Protein AF-A0A7V8AXX8-F1 (afdb_monomer_lite)

Radius of gyration: 22.13 Å; chains: 1; bounding box: 43×26×57 Å

pLDDT: mean 90.14, std 9.74, range [43.66, 97.75]

Sequence (79 aa):
MNISLTPELESQIRLKVDSGLYPSASVLVAESLQLLLKRDAMRQQLIAEVTLGADQLARGKGIFVNTEDEFLKLARATP

Secondary structure (DSSP, 8-state):
------HHHHHHHHHHHHTTS-S-HHHHHHHHHHHHHHHHHHHHHHHHHHHHHHHHHHTT------SHHHHHHHHS---

Structure (mmCIF, N/CA/C/O backbone):
data_AF-A0A7V8AXX8-F1
#
_entry.id   AF-A0A7V8AXX8-F1
#
loop_
_atom_site.group_PDB
_atom_site.id
_atom_site.type_symbol
_atom_site.label_atom_id
_atom_site.label_alt_id
_atom_site.label_comp_id
_atom_site.label_asym_id
_atom_site.label_entity_id
_atom_site.label_seq_id
_atom_site.pdbx_PDB_ins_code
_atom_site.Cartn_x
_atom_site.Cartn_y
_atom_site.Cartn_z
_atom_site.occupancy
_atom_site.B_iso_or_equiv
_atom_site.auth_seq_id
_atom_site.auth_comp_id
_atom_site.auth_asym_id
_atom_site.auth_atom_id
_atom_site.pdbx_PDB_model_num
ATOM 1 N N . MET A 1 1 ? -0.699 -7.767 21.963 1.00 77.38 1 MET A N 1
ATOM 2 C CA . MET A 1 1 ? 0.178 -6.719 21.397 1.00 77.38 1 MET A CA 1
ATOM 3 C C . MET A 1 1 ? -0.520 -5.387 21.605 1.00 77.38 1 MET A C 1
ATOM 5 O O . MET A 1 1 ? -1.696 -5.317 21.280 1.00 77.38 1 MET A O 1
ATOM 9 N N . ASN A 1 2 ? 0.143 -4.389 22.195 1.00 80.56 2 ASN A N 1
ATOM 10 C CA . ASN A 1 2 ? -0.449 -3.063 22.400 1.00 80.56 2 ASN A CA 1
ATOM 11 C C . ASN A 1 2 ? 0.062 -2.124 21.302 1.00 80.56 2 ASN A C 1
ATOM 13 O O . ASN A 1 2 ? 1.271 -2.047 21.094 1.00 80.56 2 ASN A O 1
ATOM 17 N N . ILE A 1 3 ? -0.843 -1.467 20.580 1.00 83.19 3 ILE A N 1
ATOM 18 C CA . ILE A 1 3 ? -0.511 -0.551 19.485 1.00 83.19 3 ILE A CA 1
ATOM 19 C C . ILE A 1 3 ? -1.080 0.808 19.866 1.00 83.19 3 ILE A C 1
ATOM 21 O O . ILE A 1 3 ? -2.289 0.940 20.046 1.00 83.19 3 ILE A O 1
ATOM 25 N N . SER A 1 4 ? -0.210 1.803 20.007 1.00 89.56 4 SER A N 1
ATOM 26 C CA . SER A 1 4 ? -0.632 3.178 20.258 1.00 89.56 4 SER A CA 1
ATOM 27 C C . SER A 1 4 ? -0.989 3.845 18.938 1.00 89.56 4 SER A C 1
ATOM 29 O O . SER A 1 4 ? -0.214 3.804 17.983 1.00 89.56 4 SER A O 1
ATOM 31 N N . LEU A 1 5 ? -2.162 4.462 18.894 1.00 90.00 5 LEU A N 1
ATOM 32 C CA . LEU A 1 5 ? -2.665 5.192 17.739 1.00 90.00 5 LEU A CA 1
ATOM 33 C C . LEU A 1 5 ? -2.789 6.671 18.085 1.00 90.00 5 LEU A C 1
ATOM 35 O O . LEU A 1 5 ? -2.917 7.030 19.256 1.00 90.00 5 LEU A O 1
ATOM 39 N N . THR A 1 6 ? -2.768 7.530 17.066 1.00 95.75 6 THR A N 1
ATOM 40 C CA . THR A 1 6 ? -3.141 8.929 17.275 1.00 95.75 6 THR A CA 1
ATOM 41 C C . THR A 1 6 ? -4.650 9.022 17.549 1.00 95.75 6 THR A C 1
ATOM 43 O O . THR A 1 6 ? -5.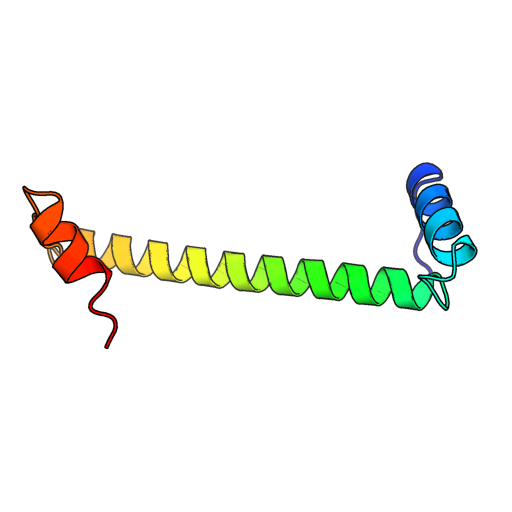405 8.159 17.077 1.00 95.75 6 THR A O 1
ATOM 46 N N . PRO A 1 7 ? -5.120 10.048 18.281 1.00 95.38 7 PRO A N 1
ATOM 47 C CA . PRO A 1 7 ? -6.544 10.212 18.583 1.00 95.38 7 PRO A CA 1
ATOM 48 C C . PRO A 1 7 ? -7.434 10.226 17.331 1.00 95.38 7 PRO A C 1
ATOM 50 O O . PRO A 1 7 ? -8.554 9.711 17.342 1.00 95.38 7 PRO A O 1
ATOM 53 N N . GLU A 1 8 ? -6.925 10.770 16.225 1.00 96.00 8 GLU A N 1
ATOM 54 C CA . GLU A 1 8 ? -7.624 10.834 14.941 1.00 96.00 8 GLU A CA 1
ATOM 55 C C . GLU A 1 8 ? -7.830 9.437 14.343 1.00 96.00 8 GLU A C 1
ATOM 57 O O . GLU A 1 8 ? -8.935 9.104 13.910 1.00 96.00 8 GLU A O 1
ATOM 62 N N . LEU A 1 9 ? -6.789 8.596 14.350 1.00 95.31 9 LEU A N 1
ATOM 63 C CA . LEU A 1 9 ? -6.871 7.217 13.861 1.00 95.31 9 LEU A CA 1
ATOM 64 C C . LEU A 1 9 ? -7.801 6.371 14.730 1.00 95.31 9 LEU A C 1
ATOM 66 O O . LEU A 1 9 ? -8.586 5.577 14.212 1.00 95.31 9 LEU A O 1
ATOM 70 N N . GLU A 1 10 ? -7.750 6.567 16.044 1.00 94.38 10 GLU A N 1
ATOM 71 C CA . GLU A 1 10 ? -8.629 5.877 16.982 1.00 94.38 10 GLU A CA 1
ATOM 72 C C . GLU A 1 10 ? -10.106 6.250 16.750 1.00 94.38 10 GLU A C 1
ATOM 74 O O . GLU A 1 10 ? -10.976 5.379 16.746 1.00 94.38 10 GLU A O 1
ATOM 79 N N . SER A 1 11 ? -10.388 7.531 16.480 1.00 94.94 11 SER A N 1
ATOM 80 C CA . SER A 1 11 ? -11.724 8.006 16.098 1.00 94.94 11 SER A CA 1
ATOM 81 C C . SER A 1 11 ? -12.219 7.357 14.800 1.00 94.94 11 SER A C 1
ATOM 83 O O . SER A 1 11 ? -13.345 6.862 14.745 1.00 94.94 11 SER A O 1
ATOM 85 N N . GLN A 1 12 ? -11.369 7.265 13.771 1.00 95.00 12 GLN A N 1
ATOM 86 C CA . GLN A 1 12 ? -11.752 6.608 12.517 1.00 95.00 12 GLN A CA 1
ATOM 87 C C . GLN A 1 12 ? -12.012 5.108 12.674 1.00 95.00 12 GLN A C 1
ATOM 89 O O . GLN A 1 12 ? -12.931 4.573 12.052 1.00 95.00 12 GLN A O 1
ATOM 94 N N . ILE A 1 13 ? -11.220 4.425 13.502 1.00 94.44 13 ILE A N 1
ATOM 95 C CA . ILE A 1 13 ? -11.438 3.009 13.802 1.00 94.44 13 ILE A CA 1
ATOM 96 C C . ILE A 1 13 ? -12.770 2.822 14.522 1.00 94.44 13 ILE A C 1
ATOM 98 O O . ILE A 1 13 ? -13.542 1.959 14.108 1.00 94.44 13 ILE A O 1
ATOM 102 N N . ARG A 1 14 ? -13.071 3.652 15.532 1.00 94.25 14 ARG A N 1
ATOM 103 C CA . ARG A 1 14 ? -14.368 3.632 16.225 1.00 94.25 14 ARG A CA 1
ATOM 104 C C . ARG A 1 14 ? -15.526 3.804 15.252 1.00 94.25 14 ARG A C 1
ATOM 106 O O . ARG A 1 14 ? -16.362 2.918 15.174 1.00 94.25 14 ARG A O 1
ATOM 113 N N . LEU A 1 15 ? -15.507 4.845 14.417 1.00 95.88 15 LEU A N 1
ATOM 114 C CA . LEU A 1 15 ? -16.564 5.093 13.426 1.00 95.88 15 LEU A CA 1
ATOM 115 C C . LEU A 1 15 ? -16.817 3.887 12.507 1.00 95.88 15 LEU A C 1
ATOM 117 O O . LEU A 1 15 ? -17.962 3.547 12.214 1.00 95.88 15 LEU A O 1
ATOM 121 N N . LYS A 1 16 ? -15.753 3.217 12.053 1.00 94.50 16 LYS A N 1
ATOM 122 C CA . LYS A 1 16 ? -15.868 2.037 11.186 1.00 94.50 16 LYS A CA 1
ATOM 123 C C . LYS A 1 16 ? -16.361 0.793 11.925 1.00 94.50 16 LYS A C 1
ATOM 125 O O . LYS A 1 16 ? -17.084 -0.003 11.330 1.00 94.50 16 LYS A O 1
ATOM 130 N N . VAL A 1 17 ? -15.998 0.613 13.190 1.00 95.31 17 VAL A N 1
ATOM 131 C CA . VAL A 1 17 ? -16.517 -0.485 14.018 1.00 95.31 17 VAL A CA 1
ATOM 132 C C . VAL A 1 17 ? -17.985 -0.242 14.370 1.00 95.31 17 VAL A C 1
ATOM 134 O O . VAL A 1 17 ? -18.812 -1.116 14.131 1.00 95.31 17 VAL A O 1
ATOM 137 N N . ASP A 1 18 ? -18.329 0.969 14.806 1.00 95.25 18 ASP A N 1
ATOM 138 C CA . ASP A 1 18 ? -19.692 1.366 15.181 1.00 95.25 18 ASP A CA 1
ATOM 139 C C . ASP A 1 18 ? -20.669 1.296 13.996 1.00 95.25 18 ASP A C 1
ATOM 141 O O . ASP A 1 18 ? -21.857 1.043 14.177 1.00 95.25 18 ASP A O 1
ATOM 145 N N . SER A 1 19 ? -20.173 1.454 12.763 1.00 94.56 19 SER A N 1
ATOM 146 C CA . SER A 1 19 ? -20.972 1.256 11.544 1.00 94.56 19 SER A CA 1
ATOM 147 C C . SER A 1 19 ? -21.379 -0.202 11.277 1.00 94.56 19 SER A C 1
ATOM 149 O O . SER A 1 19 ? -22.170 -0.459 10.372 1.00 94.56 19 SER A O 1
ATOM 151 N N . GLY A 1 20 ? -20.813 -1.168 12.007 1.00 92.56 20 GLY A N 1
ATOM 152 C CA . GLY A 1 20 ? -21.047 -2.600 11.807 1.00 92.56 20 GLY A CA 1
ATOM 153 C C . GLY A 1 20 ? -20.273 -3.230 10.641 1.00 92.56 20 GLY A C 1
ATOM 154 O O . GLY A 1 20 ? -20.337 -4.443 10.468 1.00 92.56 20 GLY A O 1
ATOM 155 N N . LEU A 1 21 ? -19.503 -2.452 9.867 1.00 91.06 21 LEU A N 1
ATOM 156 C CA . LEU A 1 21 ? -18.564 -2.975 8.854 1.00 91.06 21 LEU A CA 1
ATOM 157 C C . LEU A 1 21 ? -17.462 -3.839 9.502 1.00 91.06 21 LEU A C 1
ATOM 159 O O . LEU A 1 21 ? -17.033 -4.856 8.967 1.00 91.06 21 LEU A O 1
ATOM 163 N N . TYR A 1 22 ? -17.008 -3.352 10.656 1.00 94.69 22 TYR A N 1
ATOM 164 C CA . TYR A 1 22 ? -16.040 -3.870 11.619 1.00 94.69 22 TYR A CA 1
ATOM 165 C C . TYR A 1 22 ? -16.540 -4.774 12.756 1.00 94.69 22 TYR A C 1
ATOM 167 O O . TYR A 1 22 ? -17.099 -4.198 13.683 1.00 94.69 22 TYR A O 1
ATOM 175 N N . PRO A 1 23 ? -16.282 -6.095 12.852 1.00 92.06 23 PRO A N 1
ATOM 176 C CA . PRO A 1 23 ? -16.576 -6.821 14.099 1.00 92.06 23 PRO A CA 1
ATOM 177 C C . PRO A 1 23 ? -15.704 -6.377 15.289 1.00 92.06 23 PRO A C 1
ATOM 179 O O . PRO A 1 23 ? -16.099 -6.534 16.440 1.00 92.06 23 PRO A O 1
ATOM 182 N N . SER A 1 24 ? -14.499 -5.849 15.040 1.00 94.44 24 SER A N 1
ATOM 183 C CA . SER A 1 24 ? -13.656 -5.230 16.071 1.00 94.44 24 SER A CA 1
ATOM 184 C C . SER A 1 24 ? -12.555 -4.357 15.469 1.00 94.44 24 SER A C 1
ATOM 186 O O . SER A 1 24 ? -12.200 -4.490 14.294 1.00 94.44 24 SER A O 1
ATOM 188 N N . ALA A 1 25 ? -11.946 -3.515 16.310 1.00 92.19 25 ALA A N 1
ATOM 189 C CA . ALA A 1 25 ? -10.767 -2.733 15.947 1.00 92.19 25 ALA A CA 1
ATOM 190 C C . ALA A 1 25 ? -9.591 -3.623 15.504 1.00 92.19 25 ALA A C 1
ATOM 192 O O . ALA A 1 25 ? -8.900 -3.302 14.540 1.00 92.19 25 ALA A O 1
ATOM 193 N N . SER A 1 26 ? -9.380 -4.766 16.167 1.00 92.62 26 SER A N 1
ATOM 194 C CA . SER A 1 26 ? -8.288 -5.690 15.838 1.00 92.62 26 SER A CA 1
ATOM 195 C C . SER A 1 26 ? -8.442 -6.303 14.447 1.00 92.62 26 SER A C 1
ATOM 197 O O . SER A 1 26 ? -7.450 -6.424 13.731 1.00 92.62 26 SER A O 1
ATOM 199 N N . VAL A 1 27 ? -9.671 -6.642 14.042 1.00 93.81 27 VAL A N 1
ATOM 200 C CA . VAL A 1 27 ? -9.949 -7.168 12.695 1.00 93.81 27 VAL A CA 1
ATOM 201 C C . VAL A 1 27 ? -9.705 -6.093 11.639 1.00 93.81 27 VAL A C 1
ATOM 203 O O . VAL A 1 27 ? -8.982 -6.341 10.678 1.00 93.81 27 VAL A O 1
ATOM 206 N N . LEU A 1 28 ? -10.208 -4.876 11.860 1.00 94.50 28 LEU A N 1
ATOM 207 C CA . LEU A 1 28 ? -9.989 -3.748 10.951 1.00 94.50 28 LEU A CA 1
ATOM 208 C C . LEU A 1 28 ? -8.495 -3.463 10.745 1.00 94.50 28 LEU A C 1
ATOM 210 O O . LEU A 1 28 ? -8.045 -3.296 9.609 1.00 94.50 28 LEU A O 1
ATOM 214 N N . VAL A 1 29 ? -7.715 -3.414 11.830 1.00 93.38 29 VAL A N 1
ATOM 215 C CA . VAL A 1 29 ? -6.266 -3.162 11.765 1.00 93.38 29 VAL A CA 1
ATOM 216 C C . VAL A 1 29 ? -5.543 -4.298 11.042 1.00 93.38 29 VAL A C 1
ATOM 218 O O . VAL A 1 29 ? -4.671 -4.027 10.216 1.00 93.38 29 VAL A O 1
ATOM 221 N N . ALA A 1 30 ? -5.921 -5.555 11.293 1.00 92.88 30 ALA A N 1
ATOM 222 C CA . ALA A 1 30 ? -5.341 -6.705 10.605 1.00 92.88 30 ALA A CA 1
ATOM 223 C C . ALA A 1 30 ? -5.614 -6.666 9.093 1.00 92.88 30 ALA A C 1
ATOM 225 O O . ALA A 1 30 ? -4.682 -6.813 8.302 1.00 92.88 30 ALA A O 1
ATOM 226 N N . GLU A 1 31 ? -6.853 -6.404 8.676 1.00 95.56 31 GLU A N 1
ATOM 227 C CA . GLU A 1 31 ? -7.198 -6.274 7.255 1.00 95.56 31 GLU A CA 1
ATOM 228 C C . GLU A 1 31 ? -6.501 -5.080 6.597 1.00 95.56 31 GLU A C 1
ATOM 230 O O . GLU A 1 31 ? -5.974 -5.193 5.489 1.00 95.56 31 GLU A O 1
ATOM 235 N N . SER A 1 32 ? -6.423 -3.948 7.297 1.00 94.81 32 SER A N 1
ATOM 236 C CA . SER A 1 32 ? -5.707 -2.765 6.810 1.00 94.81 32 SER A CA 1
ATOM 237 C C . SER A 1 32 ? -4.225 -3.067 6.583 1.00 94.81 32 SER A C 1
ATOM 239 O O . SER A 1 32 ? -3.668 -2.696 5.550 1.00 94.81 32 SER A O 1
ATOM 241 N N . LEU A 1 33 ? -3.591 -3.799 7.505 1.00 95.44 33 LEU A N 1
ATOM 242 C CA . LEU A 1 33 ? -2.207 -4.239 7.354 1.00 95.44 33 LEU A CA 1
ATOM 243 C C . LEU A 1 33 ? -2.049 -5.221 6.186 1.00 95.44 33 LEU A C 1
ATOM 245 O O . LEU A 1 33 ? -1.106 -5.093 5.411 1.00 95.44 33 LEU A O 1
ATOM 249 N N . GLN A 1 34 ? -2.977 -6.164 6.005 1.00 96.75 34 GLN A N 1
ATOM 250 C CA . GLN A 1 34 ? -2.954 -7.073 4.854 1.00 96.75 34 GLN A CA 1
ATOM 251 C C . GLN A 1 34 ? -3.039 -6.318 3.521 1.00 96.75 34 GLN A C 1
ATOM 253 O O . GLN A 1 34 ? -2.321 -6.657 2.581 1.00 96.75 34 GLN A O 1
ATOM 258 N N . LEU A 1 35 ? -3.884 -5.289 3.427 1.00 97.38 35 LEU A N 1
ATOM 259 C CA . LEU A 1 35 ? -3.975 -4.445 2.233 1.00 97.38 35 LEU A CA 1
ATOM 260 C C . LEU A 1 35 ? -2.666 -3.691 1.967 1.00 97.38 35 LEU A C 1
ATOM 262 O O . LEU A 1 35 ? -2.216 -3.642 0.820 1.00 97.38 35 LEU A O 1
ATOM 266 N N . LEU A 1 36 ? -2.029 -3.157 3.014 1.00 97.56 36 LEU A N 1
ATOM 267 C CA . LEU A 1 36 ? -0.719 -2.512 2.900 1.00 97.56 36 LEU A CA 1
ATOM 268 C C . LEU A 1 36 ? 0.347 -3.494 2.401 1.00 97.56 36 LEU A C 1
ATOM 270 O O . LEU A 1 36 ? 1.043 -3.187 1.437 1.00 97.56 36 LEU A O 1
ATOM 274 N N . LEU A 1 37 ? 0.410 -4.699 2.971 1.00 97.56 37 LEU A N 1
ATOM 275 C CA . LEU A 1 37 ? 1.357 -5.735 2.551 1.00 97.56 37 LEU A CA 1
ATOM 276 C C . LEU A 1 37 ? 1.150 -6.154 1.089 1.00 97.56 37 LEU A C 1
ATOM 278 O O . LEU A 1 37 ? 2.122 -6.305 0.353 1.00 97.56 37 LEU A O 1
ATOM 282 N N . LYS A 1 38 ? -0.103 -6.295 0.636 1.00 97.75 38 LYS A N 1
ATOM 283 C CA . LYS A 1 38 ? -0.409 -6.594 -0.775 1.00 97.75 38 LYS A CA 1
ATOM 284 C C . LYS A 1 38 ? 0.081 -5.486 -1.704 1.00 97.75 38 LYS A C 1
ATOM 286 O O . LYS A 1 38 ? 0.696 -5.774 -2.727 1.00 97.75 38 LYS A O 1
ATOM 291 N N . ARG A 1 39 ? -0.162 -4.222 -1.344 1.00 97.62 39 ARG A N 1
ATOM 292 C CA . ARG A 1 39 ? 0.314 -3.065 -2.113 1.00 97.62 39 ARG A CA 1
ATOM 293 C C . ARG A 1 39 ? 1.840 -3.031 -2.175 1.00 97.62 39 ARG A C 1
ATOM 295 O O . ARG A 1 39 ? 2.403 -2.774 -3.236 1.00 97.62 39 ARG A O 1
ATOM 302 N N . ASP A 1 40 ? 2.504 -3.289 -1.055 1.00 97.31 40 ASP A N 1
ATOM 303 C CA . ASP A 1 40 ? 3.961 -3.264 -0.984 1.00 97.31 40 ASP A CA 1
ATOM 304 C C . ASP A 1 40 ? 4.574 -4.414 -1.805 1.00 97.31 40 ASP A C 1
ATOM 306 O O . ASP A 1 40 ? 5.538 -4.186 -2.534 1.00 97.31 40 ASP A O 1
ATOM 310 N N . ALA A 1 41 ? 3.958 -5.602 -1.804 1.00 97.00 41 ALA A N 1
ATOM 311 C CA . ALA A 1 41 ? 4.349 -6.713 -2.673 1.00 97.00 41 ALA A CA 1
ATOM 312 C C . ALA A 1 41 ? 4.193 -6.369 -4.167 1.00 97.00 41 ALA A C 1
ATOM 314 O O . ALA A 1 41 ? 5.127 -6.560 -4.944 1.00 97.00 41 ALA A O 1
ATOM 315 N N . MET A 1 42 ? 3.057 -5.785 -4.570 1.00 96.19 42 MET A N 1
ATOM 316 C CA . MET A 1 42 ? 2.850 -5.322 -5.952 1.00 96.19 42 MET A CA 1
ATOM 317 C C . MET A 1 42 ? 3.884 -4.266 -6.360 1.00 96.19 42 MET A C 1
ATOM 319 O O . MET A 1 42 ? 4.406 -4.293 -7.474 1.00 96.19 42 MET A O 1
ATOM 323 N N . ARG A 1 43 ? 4.222 -3.345 -5.449 1.00 96.56 43 ARG A N 1
ATOM 324 C CA . ARG A 1 43 ? 5.261 -2.336 -5.684 1.00 96.56 43 ARG A CA 1
ATOM 325 C C . ARG A 1 43 ? 6.631 -2.983 -5.878 1.00 96.56 43 ARG A C 1
ATOM 327 O O . ARG A 1 43 ? 7.363 -2.566 -6.769 1.00 96.56 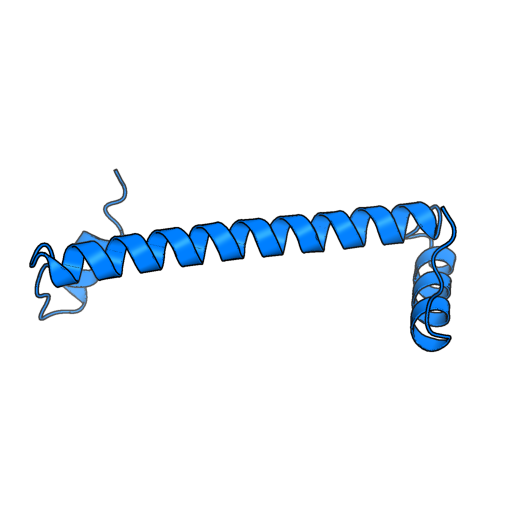43 ARG A O 1
ATOM 334 N N . GLN A 1 44 ? 6.981 -3.978 -5.067 1.00 96.00 44 GLN A N 1
ATOM 335 C CA . GLN A 1 44 ? 8.241 -4.709 -5.210 1.00 96.00 44 GLN A CA 1
ATOM 336 C C . GLN A 1 44 ? 8.317 -5.453 -6.544 1.00 96.00 44 GLN A C 1
ATOM 338 O O . GLN A 1 44 ? 9.349 -5.382 -7.206 1.00 96.00 44 GLN A O 1
ATOM 343 N N . GLN A 1 45 ? 7.227 -6.095 -6.971 1.00 95.75 45 GLN A N 1
ATOM 344 C CA . GLN A 1 45 ? 7.152 -6.731 -8.288 1.00 95.75 45 GLN A CA 1
ATOM 345 C C . GLN A 1 45 ? 7.345 -5.714 -9.414 1.00 95.75 45 GLN A C 1
ATOM 347 O O . GLN A 1 45 ? 8.177 -5.928 -10.286 1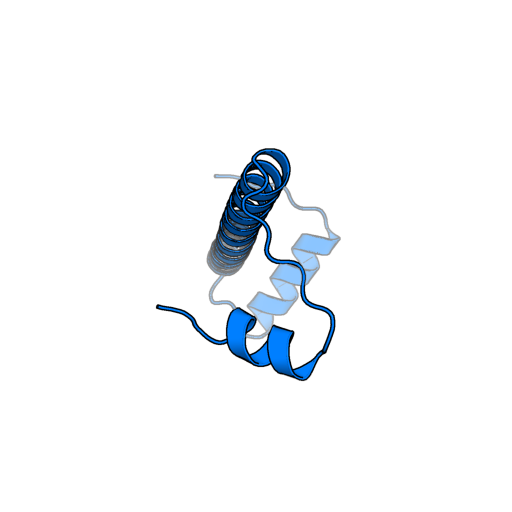.00 95.75 45 GLN A O 1
ATOM 352 N N . LEU A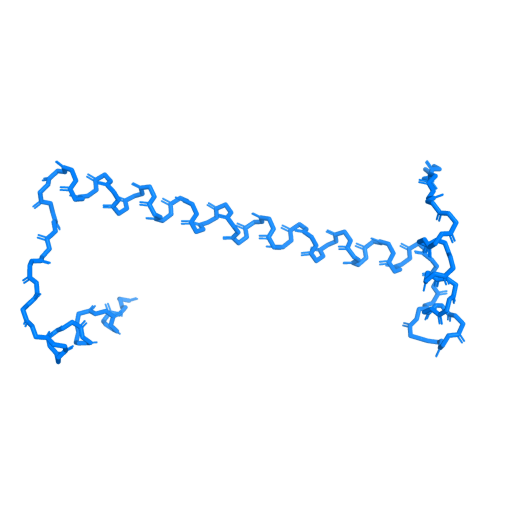 1 46 ? 6.654 -4.571 -9.361 1.00 95.50 46 LEU A N 1
ATOM 353 C CA . LEU A 1 46 ? 6.814 -3.519 -10.366 1.00 95.50 46 LEU A CA 1
ATOM 354 C C . LEU A 1 46 ? 8.256 -3.004 -10.435 1.00 95.50 46 LEU A C 1
ATOM 356 O O . LEU A 1 46 ? 8.788 -2.816 -11.524 1.00 95.50 46 LEU A O 1
ATOM 360 N N . ILE A 1 47 ? 8.896 -2.784 -9.283 1.00 96.12 47 ILE A N 1
ATOM 361 C CA . ILE A 1 47 ? 10.301 -2.368 -9.236 1.00 96.12 47 ILE A CA 1
ATOM 362 C C . ILE A 1 47 ? 11.188 -3.431 -9.889 1.00 96.12 47 ILE A C 1
ATOM 364 O O . ILE A 1 47 ? 12.029 -3.078 -10.709 1.00 96.12 47 ILE A O 1
ATOM 368 N N . ALA A 1 48 ? 10.979 -4.712 -9.575 1.00 95.38 48 ALA A N 1
ATOM 369 C CA . ALA A 1 48 ? 11.752 -5.804 -10.157 1.00 95.38 48 ALA A CA 1
ATOM 370 C C . ALA A 1 48 ? 11.605 -5.871 -11.687 1.00 95.38 48 ALA A C 1
ATOM 372 O O . ALA A 1 48 ? 12.613 -5.960 -12.387 1.00 95.38 48 ALA A O 1
ATOM 373 N N . GLU A 1 49 ? 10.381 -5.754 -12.207 1.00 93.75 49 GLU A N 1
ATOM 374 C CA . GLU A 1 49 ? 10.116 -5.734 -13.652 1.00 93.75 49 GLU A CA 1
ATOM 375 C C . GLU A 1 49 ? 10.757 -4.521 -14.341 1.00 93.75 49 GLU A C 1
ATOM 377 O O . GLU A 1 49 ? 11.377 -4.645 -15.397 1.00 93.75 49 GLU A O 1
ATOM 382 N N . VAL A 1 50 ? 10.679 -3.337 -13.724 1.00 94.06 50 VAL A N 1
ATOM 383 C CA . VAL A 1 50 ? 11.322 -2.125 -14.252 1.00 94.06 50 VAL A CA 1
ATOM 384 C C . VAL A 1 50 ? 12.842 -2.276 -14.273 1.00 94.06 50 VAL A C 1
ATOM 386 O O . VAL A 1 50 ? 13.476 -1.921 -15.267 1.00 94.06 50 VAL A O 1
ATOM 389 N N . THR A 1 51 ? 13.441 -2.819 -13.210 1.00 94.44 51 THR A N 1
ATOM 390 C CA . THR A 1 51 ? 14.884 -3.086 -13.161 1.00 94.44 51 THR A CA 1
ATOM 391 C C . THR A 1 51 ? 15.295 -4.093 -14.235 1.00 94.44 51 THR A C 1
ATOM 393 O O . THR A 1 51 ? 16.261 -3.849 -14.955 1.00 94.44 51 THR A O 1
ATOM 396 N N . LEU A 1 52 ? 14.529 -5.173 -14.419 1.00 93.44 52 LEU A N 1
ATOM 397 C CA . LEU A 1 52 ? 14.761 -6.146 -15.486 1.00 93.44 52 LEU A CA 1
ATOM 398 C C . LEU A 1 52 ? 14.733 -5.478 -16.870 1.00 93.44 52 LEU A C 1
ATOM 400 O O . LEU A 1 52 ? 15.636 -5.701 -17.680 1.00 93.44 52 LEU A O 1
ATOM 404 N N . GLY A 1 53 ? 13.718 -4.652 -17.137 1.00 90.56 53 GLY A N 1
ATOM 405 C CA . GLY A 1 53 ? 13.582 -3.912 -18.391 1.00 90.56 53 GLY A CA 1
ATOM 406 C C . GLY A 1 53 ? 14.744 -2.945 -18.626 1.00 90.56 53 GLY A C 1
ATOM 407 O O . GLY A 1 53 ? 15.318 -2.922 -19.715 1.00 90.56 53 GLY A O 1
ATOM 408 N N . ALA A 1 54 ? 15.161 -2.205 -17.596 1.00 92.38 54 ALA A N 1
ATOM 409 C CA . ALA A 1 54 ? 16.319 -1.316 -17.667 1.00 92.38 54 ALA A CA 1
ATOM 410 C C . ALA A 1 54 ? 17.607 -2.083 -18.018 1.00 92.38 54 ALA A C 1
ATOM 412 O O . ALA A 1 54 ? 18.349 -1.669 -18.911 1.00 92.38 54 ALA A O 1
ATOM 413 N N . ASP A 1 55 ? 17.833 -3.246 -17.403 1.00 93.69 55 ASP A N 1
ATOM 414 C CA . ASP A 1 55 ? 18.985 -4.101 -17.706 1.00 93.69 55 ASP A CA 1
ATOM 415 C C . ASP A 1 55 ? 18.920 -4.700 -19.121 1.00 93.69 55 ASP A C 1
ATOM 417 O O . ASP A 1 55 ? 19.945 -4.925 -19.773 1.00 93.69 55 ASP A O 1
ATOM 421 N N . GLN A 1 56 ? 17.726 -5.026 -19.621 1.00 90.56 56 GLN A N 1
ATOM 422 C CA . GLN A 1 56 ? 17.537 -5.478 -21.00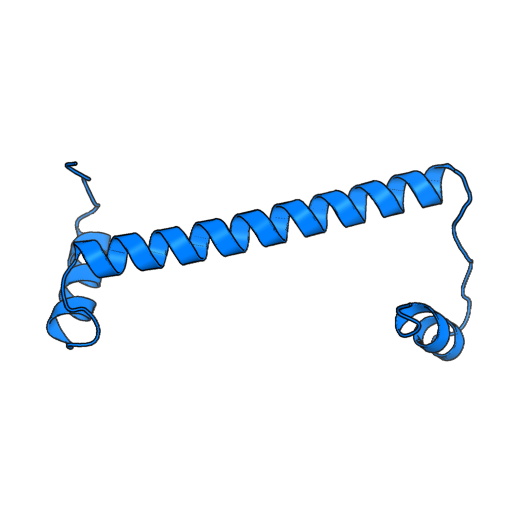3 1.00 90.56 56 GLN A CA 1
ATOM 423 C C . GLN A 1 56 ? 17.887 -4.369 -22.000 1.00 90.56 56 GLN A C 1
ATOM 425 O O . GLN A 1 56 ? 18.626 -4.632 -22.953 1.00 90.56 56 GLN A O 1
ATOM 430 N N . LEU A 1 57 ? 17.435 -3.138 -21.749 1.00 89.81 57 LEU A N 1
ATOM 431 C CA . LEU A 1 57 ? 17.762 -1.971 -22.568 1.00 89.81 57 LEU A CA 1
ATOM 432 C C . LEU A 1 57 ? 19.260 -1.656 -22.539 1.00 89.81 57 LEU A C 1
ATOM 434 O O . LEU A 1 57 ? 19.853 -1.459 -23.597 1.00 89.81 57 LEU A O 1
ATOM 438 N N . ALA A 1 58 ? 19.895 -1.697 -21.364 1.00 91.75 58 ALA A N 1
ATOM 439 C CA . ALA A 1 58 ? 21.338 -1.489 -21.222 1.00 91.75 58 ALA A CA 1
ATOM 440 C C . ALA A 1 58 ? 22.165 -2.519 -22.013 1.00 91.75 58 ALA A C 1
ATOM 442 O O . ALA A 1 58 ? 23.244 -2.209 -22.512 1.00 91.75 58 ALA A O 1
ATOM 443 N N . ARG A 1 59 ? 21.643 -3.742 -22.178 1.00 93.31 59 ARG A N 1
ATOM 444 C CA . ARG A 1 59 ? 22.243 -4.806 -23.004 1.00 93.31 59 ARG A CA 1
ATOM 445 C C . ARG A 1 59 ? 21.839 -4.744 -24.482 1.00 93.31 59 ARG A C 1
ATOM 447 O O . ARG A 1 59 ? 22.132 -5.682 -25.219 1.00 93.31 59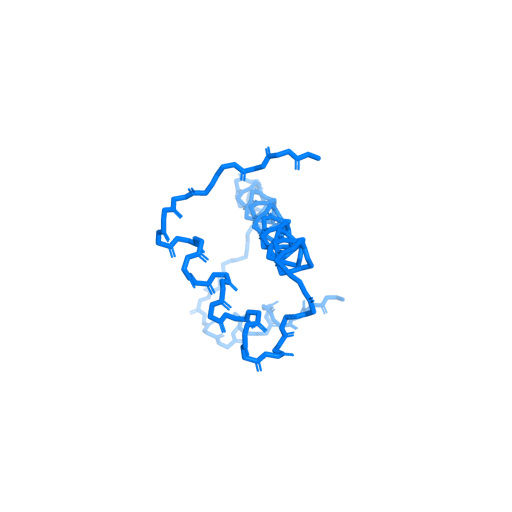 ARG A O 1
ATOM 454 N N . GLY A 1 60 ? 21.143 -3.692 -24.910 1.00 90.75 60 GLY A N 1
ATOM 455 C CA . GLY A 1 60 ? 20.708 -3.508 -26.295 1.00 90.75 60 GLY A CA 1
ATOM 456 C C . GLY A 1 60 ? 19.588 -4.452 -26.743 1.00 90.75 60 GLY A C 1
ATOM 457 O O . GLY A 1 60 ? 19.362 -4.588 -27.939 1.00 90.75 60 GLY A O 1
ATOM 458 N N . LYS A 1 61 ? 18.871 -5.104 -25.816 1.00 87.75 61 LYS A N 1
ATOM 459 C CA . LYS A 1 61 ? 17.749 -6.016 -26.127 1.00 87.75 61 LYS A CA 1
ATOM 460 C C . LYS A 1 61 ? 16.410 -5.291 -26.338 1.00 87.75 61 LYS A C 1
ATOM 462 O O . LYS A 1 61 ? 15.362 -5.928 -26.313 1.00 87.75 61 LYS A O 1
ATOM 467 N N . GLY A 1 62 ? 16.435 -3.968 -26.494 1.00 85.06 62 GLY A N 1
ATOM 468 C CA . GLY A 1 62 ? 15.249 -3.170 -26.799 1.00 85.06 62 GLY A CA 1
ATOM 469 C C . GLY A 1 62 ? 14.845 -3.282 -28.268 1.00 85.06 62 GLY A C 1
ATOM 470 O O . GLY A 1 62 ? 15.690 -3.486 -29.136 1.00 85.06 62 GLY A O 1
ATOM 471 N N . ILE A 1 63 ? 13.555 -3.109 -28.544 1.00 86.75 63 ILE A N 1
ATOM 472 C CA . ILE A 1 63 ? 13.020 -2.992 -29.902 1.00 86.75 63 ILE A CA 1
ATOM 473 C C . ILE A 1 63 ? 12.632 -1.528 -30.102 1.00 86.75 63 ILE A C 1
ATOM 475 O O . ILE A 1 63 ? 11.898 -0.966 -29.290 1.00 86.75 63 ILE A O 1
ATOM 479 N N . PHE A 1 64 ? 13.139 -0.904 -31.163 1.00 87.06 64 PHE A N 1
ATOM 480 C CA . PHE A 1 64 ? 12.698 0.430 -31.555 1.00 87.06 64 PHE A CA 1
ATOM 481 C C . PHE A 1 64 ? 11.361 0.312 -32.264 1.00 87.06 64 PHE A C 1
ATOM 483 O O . PHE A 1 64 ? 11.246 -0.403 -33.255 1.00 87.06 64 PHE A O 1
ATOM 490 N N . VAL A 1 65 ? 10.370 1.028 -31.753 1.00 88.75 65 VAL A N 1
ATOM 491 C CA . VAL A 1 65 ? 9.027 1.045 -32.314 1.00 88.75 65 VAL A CA 1
ATOM 492 C C . VAL A 1 65 ? 8.713 2.472 -32.724 1.00 88.75 65 VAL A C 1
ATOM 494 O O . VAL A 1 65 ? 8.828 3.387 -31.911 1.00 88.75 65 VAL A O 1
ATOM 497 N N . ASN A 1 66 ? 8.350 2.665 -33.991 1.00 87.81 66 ASN A N 1
ATOM 498 C CA . ASN A 1 66 ? 8.148 4.001 -34.565 1.00 87.81 66 ASN A CA 1
ATOM 499 C C . ASN A 1 66 ? 6.666 4.353 -34.747 1.00 87.81 66 ASN A C 1
ATOM 501 O O . ASN A 1 66 ? 6.344 5.489 -35.090 1.00 87.81 66 ASN A O 1
ATOM 505 N N . THR A 1 67 ? 5.764 3.388 -34.545 1.00 89.75 67 THR A N 1
ATOM 506 C CA . THR A 1 67 ? 4.320 3.575 -34.718 1.00 89.75 67 THR A CA 1
ATOM 507 C C . THR A 1 67 ? 3.539 2.991 -33.545 1.00 89.75 67 THR A C 1
ATOM 509 O O . THR A 1 67 ? 3.910 1.966 -32.974 1.00 89.75 67 THR A O 1
ATOM 512 N N . GLU A 1 68 ? 2.437 3.643 -33.181 1.00 85.81 68 GLU A N 1
ATOM 513 C CA . GLU A 1 68 ? 1.569 3.207 -32.081 1.00 85.81 68 GLU A CA 1
ATOM 514 C C . GLU A 1 68 ? 0.957 1.818 -32.339 1.00 85.81 68 GLU A C 1
ATOM 516 O O . GLU A 1 68 ? 0.922 0.978 -31.440 1.00 85.81 68 GLU A O 1
ATOM 521 N N . ASP A 1 69 ? 0.565 1.525 -33.583 1.00 86.06 69 ASP A N 1
ATOM 522 C CA . ASP A 1 69 ? 0.005 0.224 -33.975 1.00 86.06 69 ASP A CA 1
ATOM 523 C C . ASP A 1 69 ? 0.996 -0.934 -33.788 1.00 86.06 69 ASP A C 1
ATOM 525 O O . ASP A 1 69 ? 0.619 -2.036 -33.383 1.00 86.06 69 ASP A O 1
ATOM 529 N N . GLU A 1 70 ? 2.274 -0.703 -34.088 1.00 84.19 70 GLU A N 1
ATOM 530 C CA . GLU A 1 70 ? 3.343 -1.680 -33.878 1.00 84.19 70 GLU A CA 1
ATOM 531 C C . GLU A 1 70 ? 3.603 -1.893 -32.381 1.00 84.19 70 GLU A C 1
ATOM 533 O O . GLU A 1 70 ? 3.746 -3.032 -31.930 1.00 84.19 70 GLU A O 1
ATOM 538 N N . PHE A 1 71 ? 3.557 -0.816 -31.592 1.00 85.94 71 PHE A N 1
ATOM 539 C CA . PHE A 1 71 ? 3.712 -0.889 -30.142 1.00 85.94 71 PHE A CA 1
ATOM 540 C C . PHE A 1 71 ? 2.590 -1.712 -29.509 1.00 85.94 71 PHE A C 1
ATOM 542 O O . PHE A 1 71 ? 2.858 -2.618 -28.723 1.00 85.94 71 PHE A O 1
ATOM 549 N N . LEU A 1 72 ? 1.336 -1.454 -29.887 1.00 85.38 72 LEU A N 1
ATOM 550 C CA . LEU A 1 72 ? 0.176 -2.167 -29.350 1.00 85.38 72 LEU A CA 1
ATOM 551 C C . LEU A 1 72 ? 0.191 -3.664 -29.689 1.00 85.38 72 LEU A C 1
ATOM 553 O O . LEU A 1 72 ? -0.236 -4.473 -28.861 1.00 85.38 72 LEU A O 1
ATOM 557 N N . LYS A 1 73 ? 0.712 -4.047 -30.864 1.00 84.88 73 LYS A N 1
ATOM 558 C CA . LYS A 1 73 ? 0.893 -5.458 -31.250 1.00 84.88 73 LYS A CA 1
ATOM 559 C C . LYS A 1 73 ? 1.932 -6.168 -30.381 1.00 84.88 73 LYS A C 1
ATOM 561 O O . LYS A 1 73 ? 1.711 -7.314 -30.006 1.00 84.88 73 LYS A O 1
ATOM 566 N N . LEU A 1 74 ? 3.031 -5.494 -30.043 1.00 83.75 74 LEU A N 1
ATOM 567 C CA . LEU A 1 74 ? 4.113 -6.059 -29.229 1.00 83.75 74 LEU A CA 1
ATOM 568 C C . LEU A 1 74 ? 3.789 -6.047 -27.726 1.00 83.75 74 LEU A C 1
ATOM 570 O O . LEU A 1 74 ? 4.082 -7.012 -27.031 1.00 83.75 74 LEU A O 1
ATOM 574 N N . ALA A 1 75 ? 3.141 -4.993 -27.223 1.00 76.25 75 ALA A N 1
ATOM 575 C CA . ALA A 1 75 ? 2.833 -4.822 -25.801 1.00 76.25 75 ALA A CA 1
ATOM 576 C C . ALA A 1 75 ? 1.704 -5.740 -25.297 1.00 76.25 75 ALA A C 1
ATOM 578 O O . ALA A 1 75 ? 1.665 -6.076 -24.116 1.00 76.25 75 ALA A O 1
ATOM 579 N N . ARG A 1 76 ? 0.769 -6.136 -26.173 1.00 62.31 76 ARG A N 1
ATOM 580 C CA . ARG A 1 76 ? -0.343 -7.048 -25.834 1.00 62.31 76 ARG A CA 1
ATOM 581 C C . ARG A 1 76 ? -0.063 -8.511 -26.163 1.00 62.31 76 ARG A C 1
ATOM 583 O O . ARG A 1 76 ? -0.873 -9.366 -25.812 1.00 62.31 76 ARG A O 1
ATOM 590 N N . ALA A 1 77 ? 1.057 -8.807 -26.817 1.00 58.50 77 ALA A N 1
ATOM 591 C CA . ALA A 1 77 ? 1.534 -10.169 -26.996 1.00 58.50 77 ALA A CA 1
ATOM 592 C C . ALA A 1 77 ? 2.167 -10.652 -25.681 1.00 58.50 77 ALA A C 1
ATOM 594 O O . ALA A 1 77 ? 3.384 -10.727 -25.542 1.00 58.50 77 ALA A O 1
ATOM 595 N N . THR A 1 78 ? 1.338 -10.922 -24.676 1.00 43.66 78 THR A N 1
ATOM 596 C CA . THR A 1 78 ? 1.773 -11.705 -23.517 1.00 43.66 78 THR A CA 1
ATOM 597 C C . THR A 1 78 ? 1.883 -13.172 -23.963 1.00 43.66 78 THR A C 1
ATOM 599 O O . THR A 1 78 ? 0.933 -13.653 -24.585 1.00 43.66 78 THR A O 1
ATOM 602 N N . PRO A 1 79 ? 3.007 -13.876 -23.732 1.00 50.78 79 PRO A N 1
ATOM 603 C CA . PRO A 1 79 ? 3.050 -15.334 -23.848 1.00 50.78 79 PRO A CA 1
ATOM 604 C C . PRO A 1 79 ? 2.188 -16.024 -22.782 1.00 50.78 79 PRO A C 1
ATOM 606 O O . PRO A 1 79 ? 2.002 -15.438 -21.690 1.00 50.78 79 PRO A O 1
#

Foldseek 3Di:
DDDDDDPVVVVVLCVCVVVVVDVHSVVVVVVVVVVVVVVVVVVVVVVVVVVVVVVCVVVVVDDDDDDPVVVVVVVPPDD